Protein AF-A0A842K7M0-F1 (afdb_monomer_lite)

Secondary structure (DSSP, 8-state):
-----------------------------TTTHHHHHHHHS---S-S--SS--PPPGGGHHHHHHT--TT-HHHHHHHHHHHHHHHHHHHHHHHHHHHHH-HHHHHHHHHHHHHHHHHHHHHHHHHHHSPPP-SSGGG---TTTS--GGGHHHHHHHHHHHHHHHGGGG--

Radius of gyration: 23.71 Å; chains: 1; bounding box: 32×82×61 Å

pLDDT: mean 71.64, std 25.03, range [27.77, 97.06]

Sequence (171 aa):
MLHAGGRSGTGTVQIVRTSSLQRFPQTDGDRKSTAVTAVLVVRPVAVVGEDDPGRPNKEFPYAIRRRRADQPAAERVRLPEEMRALQAKLSYFEVWTDGESKAVGAAYADLVADLRQVAGKACNEAWNAPAVADDAGMNLSSSVIDLSPIKPFEKAYVDAVRDHFKPFYRR

Structure (mmCIF, N/CA/C/O backbone):
data_AF-A0A842K7M0-F1
#
_entry.id   AF-A0A842K7M0-F1
#
loop_
_atom_site.group_PDB
_atom_site.id
_atom_site.type_symbol
_atom_site.label_atom_id
_atom_site.label_alt_id
_atom_site.label_comp_id
_atom_site.label_asym_id
_atom_site.label_entity_id
_atom_site.label_seq_id
_atom_site.pdbx_PDB_ins_code
_atom_site.Cartn_x
_atom_site.Cartn_y
_atom_site.Cartn_z
_atom_site.occupancy
_atom_site.B_iso_or_equiv
_atom_site.auth_seq_id
_atom_site.auth_comp_id
_atom_site.auth_asym_id
_atom_site.auth_atom_id
_atom_site.pdbx_PDB_model_num
ATOM 1 N N . MET A 1 1 ? -3.569 -67.271 -28.748 1.00 37.06 1 MET A N 1
ATOM 2 C CA . MET A 1 1 ? -3.793 -66.273 -29.813 1.00 37.06 1 MET A CA 1
ATOM 3 C C . MET A 1 1 ? -3.696 -64.905 -29.159 1.00 37.06 1 MET A C 1
ATOM 5 O O . MET A 1 1 ? -4.317 -64.703 -28.124 1.00 37.06 1 MET A O 1
ATOM 9 N N . LEU A 1 2 ? -2.796 -64.068 -29.665 1.00 37.72 2 LEU A N 1
ATOM 10 C CA . LEU A 1 2 ? -2.442 -62.742 -29.154 1.00 37.72 2 LEU A CA 1
ATOM 11 C C . LEU A 1 2 ? -3.669 -61.822 -29.056 1.00 37.72 2 LEU A C 1
ATOM 13 O O . LEU A 1 2 ? -4.473 -61.819 -29.978 1.00 37.72 2 LEU A O 1
ATOM 17 N N . HIS A 1 3 ? -3.764 -61.014 -27.995 1.00 30.30 3 HIS A N 1
ATOM 18 C CA . HIS A 1 3 ? -3.818 -59.553 -28.135 1.00 30.30 3 HIS A CA 1
ATOM 19 C C . HIS A 1 3 ? -3.780 -58.843 -26.775 1.00 30.30 3 HIS A C 1
ATOM 21 O O . HIS A 1 3 ? -4.721 -58.881 -25.987 1.00 30.30 3 HIS A O 1
ATOM 27 N N . ALA A 1 4 ? -2.665 -58.149 -26.546 1.00 37.84 4 ALA A N 1
ATOM 28 C CA . ALA A 1 4 ? -2.579 -57.004 -25.658 1.00 37.84 4 ALA A CA 1
ATOM 29 C C . ALA A 1 4 ? -3.237 -55.796 -26.350 1.00 37.84 4 ALA A C 1
ATOM 31 O O . ALA A 1 4 ? -2.922 -55.501 -27.503 1.00 37.84 4 ALA A O 1
ATOM 32 N N . GLY A 1 5 ? -4.138 -55.108 -25.649 1.00 32.41 5 GLY A N 1
ATOM 33 C CA . GLY A 1 5 ? -4.748 -53.846 -26.068 1.00 32.41 5 GLY A CA 1
ATOM 34 C C . GLY A 1 5 ? -4.568 -52.814 -24.961 1.00 32.41 5 GLY A C 1
ATOM 35 O O . GLY A 1 5 ? -5.215 -52.894 -23.919 1.00 32.41 5 GLY A O 1
ATOM 36 N N . GLY A 1 6 ? -3.620 -51.899 -25.167 1.00 32.91 6 GLY A N 1
ATOM 37 C CA . GLY A 1 6 ? -3.262 -50.842 -24.230 1.00 32.91 6 GLY A CA 1
ATOM 38 C C . GLY A 1 6 ? -4.374 -49.810 -24.045 1.00 32.91 6 GLY A C 1
ATOM 39 O O . GLY A 1 6 ? -5.086 -49.449 -24.980 1.00 32.91 6 GLY A O 1
ATOM 40 N N . ARG A 1 7 ? -4.489 -49.307 -22.814 1.00 36.91 7 ARG A N 1
ATOM 41 C CA . ARG A 1 7 ? -5.265 -48.110 -22.488 1.00 36.91 7 ARG A CA 1
ATOM 42 C C . ARG A 1 7 ? -4.417 -46.891 -22.843 1.00 36.91 7 ARG A C 1
ATOM 44 O O . ARG A 1 7 ? -3.348 -46.712 -22.271 1.00 36.91 7 ARG A O 1
ATOM 51 N N . SER A 1 8 ? -4.911 -46.044 -23.737 1.00 36.19 8 SER A N 1
ATOM 52 C CA . SER A 1 8 ? -4.471 -44.653 -23.858 1.00 36.19 8 SER A CA 1
ATOM 53 C C . SER A 1 8 ? -5.721 -43.795 -24.008 1.00 36.19 8 SER A C 1
ATOM 55 O O . SER A 1 8 ? -6.308 -43.705 -25.083 1.00 36.19 8 SER A O 1
ATOM 57 N N . GLY A 1 9 ? -6.195 -43.259 -22.883 1.00 34.06 9 GLY A N 1
ATOM 58 C CA . GLY A 1 9 ? -7.258 -42.264 -22.853 1.00 34.06 9 GLY A CA 1
ATOM 59 C C . GLY A 1 9 ? -6.648 -40.894 -23.104 1.00 34.06 9 GLY A C 1
ATOM 60 O O . GLY A 1 9 ? -6.073 -40.295 -22.200 1.00 34.06 9 GLY A O 1
ATOM 61 N N . THR A 1 10 ? -6.753 -40.403 -24.332 1.00 34.22 10 THR A N 1
ATOM 62 C CA . THR A 1 10 ? -6.496 -39.005 -24.679 1.00 34.22 10 THR A CA 1
ATOM 63 C C . THR A 1 10 ? -7.682 -38.172 -24.197 1.00 34.22 10 THR A C 1
ATOM 65 O O . THR A 1 10 ? -8.740 -38.138 -24.817 1.00 34.22 10 THR A O 1
ATOM 68 N N . GLY A 1 11 ? -7.527 -37.526 -23.040 1.00 30.00 11 GLY A N 1
ATOM 69 C CA . GLY A 1 11 ? -8.487 -36.548 -22.538 1.00 30.00 11 GLY A CA 1
ATOM 70 C C . GLY A 1 11 ? -8.430 -35.274 -23.378 1.00 30.00 11 GLY A C 1
ATOM 71 O O . GLY A 1 11 ? -7.513 -34.470 -23.238 1.00 30.00 11 GLY A O 1
ATOM 72 N N . THR A 1 12 ? -9.405 -35.089 -24.263 1.00 29.41 12 THR A N 1
ATOM 73 C CA . THR A 1 12 ? -9.648 -33.823 -24.957 1.00 29.41 12 THR A CA 1
ATOM 74 C C . THR A 1 12 ? -10.189 -32.802 -23.955 1.00 29.41 12 THR A C 1
ATOM 76 O O . THR A 1 12 ? -11.314 -32.931 -23.477 1.00 29.41 12 THR A O 1
ATOM 79 N N . VAL A 1 13 ? -9.403 -31.774 -23.629 1.00 30.84 13 VAL A N 1
ATOM 80 C CA . VAL A 1 13 ? -9.881 -30.617 -22.858 1.00 30.84 13 VAL A CA 1
ATOM 81 C C . VAL A 1 13 ? -10.731 -29.752 -23.787 1.00 30.84 13 VAL A C 1
ATOM 83 O O . VAL A 1 13 ? -10.207 -29.049 -24.651 1.00 30.84 13 VAL A O 1
ATOM 86 N N . GLN A 1 14 ? -12.054 -29.814 -23.635 1.00 28.05 14 GLN A N 1
ATOM 87 C CA . GLN A 1 14 ? -12.950 -28.854 -24.270 1.00 28.05 14 GLN A CA 1
ATOM 88 C C . GLN A 1 14 ? -12.874 -27.523 -23.521 1.00 28.05 14 GLN A C 1
ATOM 90 O O . GLN A 1 14 ? -13.363 -27.388 -22.401 1.00 28.05 14 GLN A O 1
ATOM 95 N N . ILE A 1 15 ? -12.252 -26.528 -24.151 1.00 29.16 15 ILE A N 1
ATOM 96 C CA . ILE A 1 15 ? -12.305 -25.139 -23.696 1.00 29.16 15 ILE A CA 1
ATOM 97 C C . ILE A 1 15 ? -13.686 -24.595 -24.068 1.00 29.16 15 ILE A C 1
ATOM 99 O O . ILE A 1 15 ? -13.961 -24.279 -25.227 1.00 29.16 15 ILE A O 1
ATOM 103 N N . VAL A 1 16 ? -14.563 -24.502 -23.071 1.00 28.58 16 VAL A N 1
ATOM 104 C CA . VAL A 1 16 ? -15.848 -23.806 -23.170 1.00 28.58 16 VAL A CA 1
ATOM 105 C C . VAL A 1 16 ? -15.557 -22.317 -23.375 1.00 28.58 16 VAL A C 1
ATOM 107 O O . VAL A 1 16 ? -15.129 -21.621 -22.457 1.00 28.58 16 VAL A O 1
ATOM 110 N N . ARG A 1 17 ? -15.758 -21.822 -24.601 1.00 27.77 17 ARG A N 1
ATOM 111 C CA . ARG A 1 17 ? -15.746 -20.386 -24.904 1.00 27.77 17 ARG A CA 1
ATOM 112 C C . ARG A 1 17 ? -16.993 -19.748 -24.292 1.00 27.77 17 ARG A C 1
ATOM 114 O O . ARG A 1 17 ? -18.076 -19.845 -24.860 1.00 27.77 17 ARG A O 1
ATOM 121 N N . THR A 1 18 ? -16.846 -19.065 -23.163 1.00 31.00 18 THR A N 1
ATOM 122 C CA . THR A 1 18 ? -17.851 -18.114 -22.682 1.00 31.00 18 THR A CA 1
ATOM 123 C C . THR A 1 18 ? -17.757 -16.835 -23.511 1.00 31.00 18 THR A C 1
ATOM 125 O O . THR A 1 18 ? -16.873 -15.997 -23.354 1.00 31.00 18 THR A O 1
ATOM 128 N N . SER A 1 19 ? -18.664 -16.719 -24.477 1.00 32.44 19 SER A N 1
ATOM 129 C CA . SER A 1 19 ? -18.851 -15.540 -25.314 1.00 32.44 19 SER A CA 1
ATOM 130 C C . SER A 1 19 ? -19.589 -14.445 -24.545 1.00 32.44 19 SER A C 1
ATOM 132 O O . SER A 1 19 ? -20.808 -14.494 -24.436 1.00 32.44 19 SER A O 1
ATOM 134 N N . SER A 1 20 ? -18.867 -13.437 -24.053 1.00 33.03 20 SER A N 1
ATOM 135 C CA . SER A 1 20 ? -19.398 -12.071 -23.933 1.00 33.03 20 SER A CA 1
ATOM 136 C C . SER A 1 20 ? -18.251 -11.063 -23.821 1.00 33.03 20 SER A C 1
ATOM 138 O O . SER A 1 20 ? -17.982 -10.489 -22.771 1.00 33.03 20 SER A O 1
ATOM 140 N N . LEU A 1 21 ? -17.519 -10.894 -24.922 1.00 33.19 21 LEU A N 1
ATOM 141 C CA . LEU A 1 21 ? -16.646 -9.743 -25.133 1.00 33.19 21 LEU A CA 1
ATOM 142 C C . LEU A 1 21 ? -17.405 -8.772 -26.030 1.00 33.19 21 LEU A C 1
ATOM 144 O O . LEU A 1 21 ? -17.801 -9.124 -27.145 1.00 33.19 21 LEU A O 1
ATOM 148 N N . GLN A 1 22 ? -17.637 -7.565 -25.515 1.00 37.81 22 GLN A N 1
ATOM 149 C CA . GLN A 1 22 ? -18.151 -6.444 -26.288 1.00 37.81 22 GLN A CA 1
ATOM 150 C C . GLN A 1 22 ? -17.302 -6.278 -27.555 1.00 37.81 22 GLN A C 1
ATOM 152 O O . GLN A 1 22 ? -16.074 -6.212 -27.520 1.00 37.81 22 GLN A O 1
ATOM 157 N N . ARG A 1 23 ? -17.993 -6.288 -28.692 1.00 30.23 23 ARG A N 1
ATOM 158 C CA . ARG A 1 23 ? -17.428 -6.255 -30.036 1.00 30.23 23 ARG A CA 1
ATOM 159 C C . ARG A 1 23 ? -16.871 -4.849 -30.306 1.00 30.23 23 ARG A C 1
ATOM 161 O O . ARG A 1 23 ? -17.642 -3.927 -30.546 1.00 30.23 23 ARG A O 1
ATOM 168 N N . PHE A 1 24 ? -15.549 -4.689 -30.262 1.00 35.12 24 PHE A N 1
ATOM 169 C CA . PHE A 1 24 ? -14.872 -3.476 -30.737 1.00 35.12 24 PHE A CA 1
ATOM 170 C C . PHE A 1 24 ? -14.878 -3.432 -32.278 1.00 35.12 24 PHE A C 1
ATOM 172 O O . PHE A 1 24 ? -14.701 -4.478 -32.909 1.00 35.12 24 PHE A O 1
ATOM 179 N N . PRO A 1 25 ? -15.092 -2.263 -32.913 1.00 33.25 25 PRO A N 1
ATOM 180 C CA . PRO A 1 25 ? -15.041 -2.148 -34.363 1.00 33.25 25 PRO A CA 1
ATOM 181 C C . PRO A 1 25 ? -13.593 -2.271 -34.847 1.00 33.25 25 PRO A C 1
ATOM 183 O O . PRO A 1 25 ? -12.693 -1.572 -34.386 1.00 33.25 25 PRO A O 1
ATOM 186 N N . GLN A 1 26 ? -13.386 -3.177 -35.795 1.00 37.62 26 GLN A N 1
ATOM 187 C CA . GLN A 1 26 ? -12.108 -3.429 -36.443 1.00 37.62 26 GLN A CA 1
ATOM 188 C C . GLN A 1 26 ? -11.829 -2.295 -37.437 1.00 37.62 26 GLN A C 1
ATOM 190 O O . GLN A 1 26 ? -12.389 -2.277 -38.531 1.00 37.62 26 GLN A O 1
ATOM 195 N N . THR A 1 27 ? -11.009 -1.318 -37.046 1.00 36.03 27 THR A N 1
ATOM 196 C CA . THR A 1 27 ? -10.517 -0.290 -37.971 1.00 36.03 27 THR A CA 1
ATOM 197 C C . THR A 1 27 ? -9.143 -0.669 -38.491 1.00 36.03 27 THR A C 1
ATOM 199 O O . THR A 1 27 ? -8.182 -0.788 -37.733 1.00 36.03 27 THR A O 1
ATOM 202 N N . ASP A 1 28 ? -9.110 -0.831 -39.805 1.00 36.59 28 ASP A N 1
ATOM 203 C CA . ASP A 1 28 ? -7.954 -0.952 -40.677 1.00 36.59 28 ASP A CA 1
ATOM 204 C C . ASP A 1 28 ? -6.889 0.130 -40.391 1.00 36.59 28 ASP A C 1
ATOM 206 O O . ASP A 1 28 ? -7.216 1.295 -40.137 1.00 36.59 28 ASP A O 1
ATOM 210 N N . GLY A 1 29 ? -5.610 -0.251 -40.427 1.00 34.03 29 GLY A N 1
ATOM 211 C CA . GLY A 1 29 ? -4.478 0.668 -40.265 1.00 34.03 29 GLY A CA 1
ATOM 212 C C . GLY A 1 29 ? -3.636 0.438 -39.007 1.00 34.03 29 GLY A C 1
ATOM 213 O O . GLY A 1 29 ? -3.777 1.122 -37.990 1.00 34.03 29 GLY A O 1
ATOM 214 N N . ASP A 1 30 ? -2.671 -0.462 -39.168 1.00 45.69 30 ASP A N 1
ATOM 215 C CA . ASP A 1 30 ? -1.640 -1.030 -38.278 1.00 45.69 30 ASP A CA 1
ATOM 216 C C . ASP A 1 30 ? -0.750 -0.049 -37.461 1.00 45.69 30 ASP A C 1
ATOM 218 O O . ASP A 1 30 ? 0.326 -0.390 -36.983 1.00 45.69 30 ASP A O 1
ATOM 222 N N . ARG A 1 31 ? -1.145 1.221 -37.302 1.00 42.84 31 ARG A N 1
ATOM 223 C CA . ARG A 1 31 ? -0.408 2.233 -36.513 1.00 42.84 31 ARG A CA 1
ATOM 224 C C . ARG A 1 31 ? -1.274 3.070 -35.578 1.00 42.84 31 ARG A C 1
ATOM 226 O O . ARG A 1 31 ? -0.728 3.739 -34.704 1.00 42.84 31 ARG A O 1
ATOM 233 N N . LYS A 1 32 ? -2.604 3.056 -35.736 1.00 32.31 32 LYS A N 1
ATOM 234 C CA . LYS A 1 32 ? -3.514 3.740 -34.797 1.00 32.31 32 LYS A CA 1
ATOM 235 C C . LYS A 1 32 ? -3.862 2.865 -33.589 1.00 32.31 32 LYS A C 1
ATOM 237 O O . LYS A 1 32 ? -4.093 3.404 -32.511 1.00 32.31 32 LYS A O 1
ATOM 242 N N . SER A 1 33 ? -3.796 1.538 -33.738 1.00 37.81 33 SER A N 1
ATOM 243 C CA . SER A 1 33 ? -4.064 0.584 -32.652 1.00 37.81 33 SER A CA 1
ATOM 244 C C . SER A 1 33 ? -3.076 0.723 -31.487 1.00 37.81 33 SER A C 1
ATOM 246 O O . SER A 1 33 ? -3.484 0.692 -30.334 1.00 37.81 33 SER A O 1
ATOM 248 N N . THR A 1 34 ? -1.794 0.980 -31.762 1.00 39.56 34 THR A N 1
ATOM 249 C CA . THR A 1 34 ? -0.762 1.116 -30.719 1.00 39.56 34 THR A CA 1
ATOM 250 C C . THR A 1 34 ? -0.965 2.356 -29.844 1.00 39.56 34 THR A C 1
ATOM 252 O O . THR A 1 34 ? -0.685 2.319 -28.652 1.00 39.56 34 THR A O 1
ATOM 255 N N . ALA A 1 35 ? -1.490 3.450 -30.407 1.00 37.59 35 ALA A N 1
ATOM 256 C CA . ALA A 1 35 ? -1.736 4.685 -29.662 1.00 37.59 35 ALA A CA 1
ATOM 257 C C . ALA A 1 35 ? -2.977 4.588 -28.756 1.00 37.59 35 ALA A C 1
ATOM 259 O O . ALA A 1 35 ? -2.972 5.136 -27.658 1.00 37.59 35 ALA A O 1
ATOM 260 N N . VAL A 1 36 ? -4.019 3.858 -29.175 1.00 35.78 36 VAL A N 1
ATOM 261 C CA . VAL A 1 36 ? -5.212 3.612 -28.341 1.00 35.78 36 VAL A CA 1
ATOM 262 C C . VAL A 1 36 ? -4.893 2.631 -27.207 1.00 35.78 36 VAL A C 1
ATOM 264 O O . VAL A 1 36 ? -5.326 2.854 -26.079 1.00 35.78 36 VAL A O 1
ATOM 267 N N . THR A 1 37 ? -4.048 1.622 -27.456 1.00 39.88 37 THR A N 1
ATOM 268 C CA . THR A 1 37 ? -3.474 0.784 -26.390 1.00 39.88 37 THR A CA 1
ATOM 269 C C . THR A 1 37 ? -2.617 1.622 -25.436 1.00 39.88 37 THR A C 1
ATOM 271 O O . THR A 1 37 ? -2.819 1.548 -24.231 1.00 39.88 37 THR A O 1
ATOM 274 N N . ALA A 1 38 ? -1.753 2.511 -25.940 1.00 34.97 38 ALA A N 1
ATOM 275 C CA . ALA A 1 38 ? -0.918 3.383 -25.106 1.00 34.97 38 ALA A CA 1
ATOM 276 C C . ALA A 1 38 ? -1.723 4.324 -24.184 1.00 34.97 38 ALA A C 1
ATOM 278 O O . ALA A 1 38 ? -1.293 4.589 -23.066 1.00 34.97 38 ALA A O 1
ATOM 279 N N . VAL A 1 39 ? -2.907 4.793 -24.603 1.00 35.28 39 VAL A N 1
ATOM 280 C CA . VAL A 1 39 ? -3.797 5.621 -23.761 1.00 35.28 39 VAL A CA 1
ATOM 281 C C . VAL A 1 39 ? -4.502 4.793 -22.676 1.00 35.28 39 VAL A C 1
ATOM 283 O O . VAL A 1 39 ? -4.751 5.308 -21.587 1.00 35.28 39 VAL A O 1
ATOM 286 N N . LEU A 1 40 ? -4.766 3.502 -22.914 1.00 38.19 40 LEU A N 1
ATOM 287 C CA . LEU A 1 40 ? -5.330 2.600 -21.901 1.00 38.19 40 LEU A CA 1
ATOM 288 C C . LEU A 1 40 ? -4.295 2.140 -20.856 1.00 38.19 40 LEU A C 1
ATOM 290 O O . LEU A 1 40 ? -4.665 1.790 -19.737 1.00 38.19 40 LEU A O 1
ATOM 294 N N . VAL A 1 41 ? -3.003 2.164 -21.203 1.00 42.16 41 VAL A N 1
ATOM 295 C CA . VAL A 1 41 ? -1.892 1.707 -20.345 1.00 42.16 41 VAL A CA 1
ATOM 296 C C . VAL A 1 41 ? -1.548 2.721 -19.234 1.00 42.16 41 VAL A C 1
ATOM 298 O O . VAL A 1 41 ? -0.886 2.372 -18.259 1.00 42.16 41 VAL A O 1
ATOM 301 N N . VAL A 1 42 ? -2.073 3.953 -19.282 1.00 40.56 42 VAL A N 1
ATOM 302 C CA . VAL A 1 42 ? -1.877 4.988 -18.238 1.00 40.56 42 VAL A CA 1
ATOM 303 C C . VAL A 1 42 ? -3.008 4.996 -17.194 1.00 40.56 42 VAL A C 1
ATOM 305 O O . VAL A 1 42 ? -3.447 6.044 -16.721 1.00 40.56 42 VAL A O 1
ATOM 308 N N . ARG A 1 43 ? -3.511 3.826 -16.798 1.00 47.69 43 ARG A N 1
ATOM 309 C CA . ARG A 1 43 ? -4.288 3.688 -15.554 1.00 47.69 43 ARG A CA 1
ATOM 310 C C . ARG A 1 43 ? -3.707 2.574 -14.690 1.00 47.69 43 ARG A C 1
ATOM 312 O O . ARG A 1 43 ? -4.307 1.509 -14.589 1.00 47.69 43 ARG A O 1
ATOM 319 N N . PRO A 1 44 ? -2.547 2.815 -14.051 1.00 46.19 44 PRO A N 1
ATOM 320 C CA . PRO A 1 44 ? -2.477 2.418 -12.645 1.00 46.19 44 PRO A CA 1
ATOM 321 C C . PRO A 1 44 ? -1.649 3.394 -11.784 1.00 46.19 44 PRO A C 1
ATOM 323 O O . PRO A 1 44 ? -0.820 2.978 -10.990 1.00 46.19 44 PRO A O 1
ATOM 326 N N . VAL A 1 45 ? -1.877 4.711 -11.892 1.00 39.81 45 VAL A N 1
ATOM 327 C CA . VAL A 1 45 ? -1.415 5.699 -10.874 1.00 39.81 45 VAL A CA 1
ATOM 328 C C . VAL A 1 45 ? -2.588 6.475 -10.267 1.00 39.81 45 VAL A C 1
ATOM 330 O O . VAL A 1 45 ? -2.504 7.622 -9.857 1.00 39.81 45 VAL A O 1
ATOM 333 N N . ALA A 1 46 ? -3.734 5.825 -10.189 1.00 38.31 46 ALA A N 1
ATOM 334 C CA . ALA A 1 46 ? -4.655 6.022 -9.085 1.00 38.31 46 ALA A CA 1
ATOM 335 C C . ALA A 1 46 ? -4.885 4.582 -8.603 1.00 38.31 46 ALA A C 1
ATOM 337 O O . ALA A 1 46 ? -5.323 3.743 -9.375 1.00 38.31 46 ALA A O 1
ATOM 338 N N . VAL A 1 47 ? -4.549 4.147 -7.392 1.00 44.25 47 VAL A N 1
ATOM 339 C CA . VAL A 1 47 ? -5.010 4.757 -6.142 1.00 44.25 47 VAL A CA 1
ATOM 340 C C . VAL A 1 47 ? -6.402 5.380 -6.368 1.00 44.25 47 VAL A C 1
ATOM 342 O O . VAL A 1 47 ? -6.620 6.539 -6.075 1.00 44.25 47 VAL A O 1
ATOM 345 N N . VAL A 1 48 ? -7.303 4.574 -6.955 1.00 43.91 48 VAL A N 1
ATOM 346 C CA . VAL A 1 48 ? -8.770 4.723 -7.029 1.00 43.91 48 VAL A CA 1
ATOM 347 C C . VAL A 1 48 ? -9.292 5.931 -7.813 1.00 43.91 48 VAL A C 1
ATOM 349 O O . VAL A 1 48 ? -9.220 7.069 -7.368 1.00 43.91 48 VAL A O 1
ATOM 352 N N . GLY A 1 49 ? -9.884 5.660 -8.979 1.00 31.48 49 GLY A N 1
ATOM 353 C CA . GLY A 1 49 ? -10.651 6.628 -9.762 1.00 31.48 49 GLY A CA 1
ATOM 354 C C . GLY A 1 49 ? -12.100 6.172 -9.952 1.00 31.48 49 GLY A C 1
ATOM 355 O O . GLY A 1 49 ? -12.334 5.165 -10.613 1.00 31.48 49 GLY A O 1
ATOM 356 N N . GLU A 1 50 ? -13.011 6.949 -9.362 1.00 36.56 50 GLU A N 1
ATOM 357 C CA . GLU A 1 50 ? -14.461 7.146 -9.584 1.00 36.56 50 GLU A CA 1
ATOM 358 C C . GLU A 1 50 ? -15.461 5.973 -9.666 1.00 36.56 50 GLU A C 1
ATOM 360 O O . GLU A 1 50 ? -16.559 6.153 -9.152 1.00 36.56 50 GLU A O 1
ATOM 365 N N . ASP A 1 51 ? -15.130 4.784 -10.180 1.00 36.09 51 ASP A N 1
ATOM 366 C CA . ASP A 1 51 ? -16.148 3.739 -10.461 1.00 36.09 51 ASP A CA 1
ATOM 367 C C . ASP A 1 51 ? -15.883 2.362 -9.813 1.00 36.09 51 ASP A C 1
ATOM 369 O O . ASP A 1 51 ? -16.561 1.379 -10.114 1.00 36.09 51 ASP A O 1
ATOM 373 N N . ASP A 1 52 ? -14.906 2.252 -8.907 1.00 42.81 52 ASP A N 1
ATOM 374 C CA . ASP A 1 52 ? -14.511 0.982 -8.279 1.00 42.81 52 ASP A CA 1
ATOM 375 C C . ASP A 1 52 ? -14.617 1.065 -6.741 1.00 42.81 52 ASP A C 1
ATOM 377 O O . ASP A 1 52 ? -13.929 1.890 -6.134 1.00 42.81 52 ASP A O 1
ATOM 381 N N . PRO A 1 53 ? -15.431 0.224 -6.066 1.00 41.16 53 PRO A N 1
ATOM 382 C CA . PRO A 1 53 ? -15.653 0.303 -4.615 1.00 41.16 53 PRO A CA 1
ATOM 383 C C . PRO A 1 53 ? -14.432 -0.080 -3.755 1.00 41.16 53 PRO A C 1
ATOM 385 O O . PRO A 1 53 ? -14.521 -0.095 -2.525 1.00 41.16 53 PRO A O 1
ATOM 388 N N . GLY A 1 54 ? -13.287 -0.415 -4.360 1.00 46.81 54 GLY A N 1
ATOM 389 C CA . GLY A 1 54 ? -12.057 -0.726 -3.636 1.00 46.81 54 GLY A CA 1
ATOM 390 C C . GLY A 1 54 ? -11.393 0.526 -3.068 1.00 46.81 54 GLY A C 1
ATOM 391 O O . GLY A 1 54 ? -11.014 1.417 -3.819 1.00 46.81 54 GLY A O 1
ATOM 392 N N . ARG A 1 55 ? -11.197 0.583 -1.745 1.00 54.66 55 ARG A N 1
ATOM 393 C CA . ARG A 1 55 ? -10.435 1.660 -1.094 1.00 54.66 55 ARG A CA 1
ATOM 394 C C . ARG A 1 55 ? -8.977 1.668 -1.575 1.00 54.66 55 ARG A C 1
ATOM 396 O O . ARG A 1 55 ? -8.396 0.594 -1.757 1.00 54.66 55 ARG A O 1
ATOM 403 N N . PRO A 1 56 ? -8.348 2.847 -1.722 1.00 60.31 56 PRO A N 1
ATOM 404 C CA . PRO A 1 56 ? -6.928 2.912 -2.023 1.00 60.31 56 PRO A CA 1
ATOM 405 C C . PRO A 1 56 ? -6.114 2.265 -0.903 1.00 60.31 56 PRO A C 1
ATOM 407 O O . PRO A 1 56 ? -6.485 2.353 0.262 1.00 60.31 56 PRO A O 1
ATOM 410 N N . ASN A 1 57 ? -4.981 1.635 -1.225 1.00 61.81 57 ASN A N 1
ATOM 411 C CA . ASN A 1 57 ? -4.164 0.934 -0.221 1.00 61.81 57 ASN A CA 1
ATOM 412 C C . ASN A 1 57 ? -3.765 1.848 0.954 1.00 61.81 57 ASN A C 1
ATOM 414 O O . ASN A 1 57 ? -3.866 1.481 2.122 1.00 61.81 57 ASN A O 1
ATOM 418 N N . LYS A 1 58 ? -3.434 3.101 0.633 1.00 77.38 58 LYS A N 1
ATOM 419 C CA . LYS A 1 58 ? -3.116 4.153 1.601 1.00 77.38 58 LYS A CA 1
ATOM 420 C C . LYS A 1 58 ? -4.276 4.504 2.547 1.00 77.38 58 LYS A C 1
ATOM 422 O O . LYS A 1 58 ? -4.027 5.056 3.608 1.00 77.38 58 LYS A O 1
ATOM 427 N N . GLU A 1 59 ? -5.516 4.141 2.221 1.00 81.25 59 GLU A N 1
ATOM 428 C CA . GLU A 1 59 ? -6.702 4.416 3.045 1.00 81.25 59 GLU A CA 1
ATOM 429 C C . GLU A 1 59 ? -6.983 3.344 4.104 1.00 81.25 59 GLU A C 1
ATOM 431 O O . GLU A 1 59 ? -7.729 3.601 5.050 1.00 81.25 59 GLU A O 1
ATOM 436 N N . PHE A 1 60 ? -6.409 2.141 3.997 1.00 88.56 60 PHE A N 1
ATOM 437 C CA . PHE A 1 60 ? -6.718 1.055 4.934 1.00 88.56 60 PHE A CA 1
ATOM 438 C C . PHE A 1 60 ? -6.327 1.333 6.388 1.00 88.56 60 PHE A C 1
ATOM 440 O O . PHE A 1 60 ? -7.165 1.080 7.258 1.00 88.56 60 PHE A O 1
ATOM 447 N N . PRO A 1 61 ? -5.139 1.892 6.698 1.00 90.62 61 PRO A N 1
ATOM 448 C CA . PRO A 1 61 ? -4.815 2.271 8.071 1.00 90.62 61 PRO A CA 1
ATOM 449 C C . PRO A 1 61 ? -5.866 3.225 8.657 1.00 90.62 61 PRO A C 1
ATOM 451 O O . PRO A 1 61 ? -6.329 3.032 9.781 1.00 90.62 61 PRO A O 1
ATOM 454 N N . TYR A 1 62 ? -6.339 4.194 7.869 1.00 90.12 62 TYR A N 1
ATOM 455 C CA . TYR A 1 62 ? -7.389 5.123 8.285 1.00 90.12 62 TYR A CA 1
ATOM 456 C C . TYR A 1 62 ? -8.748 4.436 8.451 1.00 90.12 62 TYR A C 1
ATOM 458 O O . TYR A 1 62 ? -9.453 4.698 9.424 1.00 90.12 62 TYR A O 1
ATOM 466 N N . ALA A 1 63 ? -9.120 3.533 7.542 1.00 90.94 63 ALA A N 1
ATOM 467 C CA . ALA A 1 63 ? -10.356 2.762 7.643 1.00 90.94 63 ALA A CA 1
ATOM 468 C C . ALA A 1 63 ? -10.374 1.868 8.895 1.00 90.94 63 ALA A C 1
ATOM 470 O O . ALA A 1 63 ? -11.403 1.772 9.558 1.00 90.94 63 ALA A O 1
ATOM 471 N N . ILE A 1 64 ? -9.232 1.278 9.264 1.00 93.12 64 ILE A N 1
ATOM 472 C CA . ILE A 1 64 ? -9.080 0.495 10.497 1.00 93.12 64 ILE A CA 1
ATOM 473 C C . ILE A 1 64 ? -9.218 1.394 11.729 1.00 93.12 64 ILE A C 1
ATOM 475 O O . ILE A 1 64 ? -9.880 1.010 12.693 1.00 93.12 64 ILE A O 1
ATOM 479 N N . ARG A 1 65 ? -8.635 2.600 11.724 1.00 93.50 65 ARG A N 1
ATOM 480 C CA . ARG A 1 65 ? -8.810 3.576 12.817 1.00 93.50 65 ARG A CA 1
ATOM 481 C C . ARG A 1 65 ? -10.276 3.997 12.978 1.00 93.50 65 ARG A C 1
ATOM 483 O O . ARG A 1 65 ? -10.749 4.094 14.106 1.00 93.50 65 ARG A O 1
ATOM 490 N N . ARG A 1 66 ? -10.988 4.194 11.864 1.00 92.19 66 ARG A N 1
ATOM 491 C CA . ARG A 1 66 ? -12.404 4.609 11.792 1.00 92.19 66 ARG A CA 1
ATOM 492 C C . ARG A 1 66 ? -13.398 3.437 11.825 1.00 92.19 66 ARG A C 1
ATOM 494 O O . ARG A 1 66 ? -14.566 3.611 11.482 1.00 92.19 66 ARG A O 1
ATOM 501 N N . ARG A 1 67 ? -12.944 2.230 12.176 1.00 94.00 67 ARG A N 1
ATOM 502 C CA . ARG A 1 67 ? -13.799 1.037 12.248 1.00 94.00 67 ARG A CA 1
ATOM 503 C C . ARG A 1 67 ? -14.934 1.232 13.254 1.00 94.00 67 ARG A C 1
ATOM 505 O O . ARG A 1 67 ? -14.761 1.882 14.283 1.00 94.00 67 ARG A O 1
ATOM 512 N N . ARG A 1 68 ? -16.069 0.589 12.989 1.00 91.88 68 ARG A N 1
ATOM 513 C CA . ARG A 1 68 ? -17.247 0.601 13.867 1.00 91.88 68 ARG A CA 1
ATOM 514 C C . ARG A 1 68 ? -16.942 -0.085 15.199 1.00 91.88 68 ARG A C 1
ATOM 516 O O . ARG A 1 68 ? -16.734 -1.300 15.242 1.00 91.88 68 ARG A O 1
ATOM 523 N N . ALA A 1 69 ? -16.899 0.689 16.281 1.00 90.12 69 ALA A N 1
ATOM 524 C CA . ALA A 1 69 ? -16.595 0.177 17.618 1.00 90.12 69 ALA A CA 1
ATOM 525 C C . ALA A 1 69 ? -17.731 -0.686 18.199 1.00 90.12 69 ALA A C 1
ATOM 527 O O . ALA A 1 69 ? -17.466 -1.599 18.978 1.00 90.12 69 ALA A O 1
ATOM 528 N N . ASP A 1 70 ? -18.973 -0.434 17.782 1.00 92.75 70 ASP A N 1
ATOM 529 C CA . ASP A 1 70 ? -20.182 -1.180 18.147 1.00 92.75 70 ASP A CA 1
ATOM 530 C C . ASP A 1 70 ? -20.296 -2.536 17.426 1.00 92.75 70 ASP A C 1
ATOM 532 O O . ASP A 1 70 ? -21.005 -3.428 17.888 1.00 92.75 70 ASP A O 1
ATOM 536 N N . GLN A 1 71 ? -19.571 -2.728 16.315 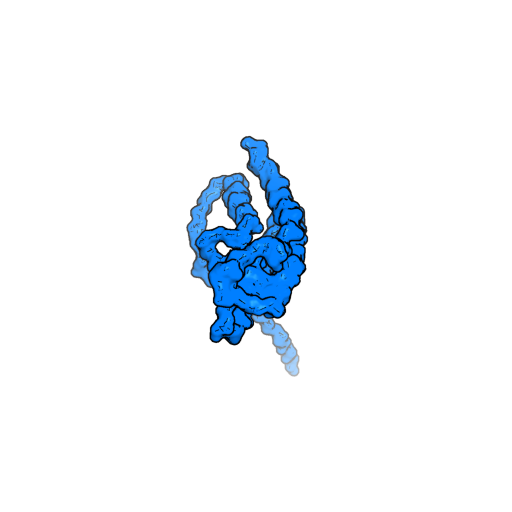1.00 93.81 71 GLN A N 1
ATOM 537 C CA . GLN A 1 71 ? -19.633 -3.938 15.481 1.00 93.81 71 GLN A CA 1
ATOM 538 C C . GLN A 1 71 ? -18.248 -4.560 15.210 1.00 93.81 71 GLN A C 1
ATOM 540 O O . GLN A 1 71 ? -17.882 -4.826 14.059 1.00 93.81 71 GLN A O 1
ATOM 545 N N . PRO A 1 72 ? -17.455 -4.877 16.250 1.00 92.50 72 PRO A N 1
ATOM 546 C CA . PRO A 1 72 ? -16.061 -5.280 16.077 1.00 92.50 72 PRO A CA 1
ATOM 547 C C . PRO A 1 72 ? -15.901 -6.621 15.345 1.00 92.50 72 PRO A C 1
ATOM 549 O O . PRO A 1 72 ? -14.906 -6.828 14.656 1.00 92.50 72 PRO A O 1
ATOM 552 N N . ALA A 1 73 ? -16.854 -7.550 15.473 1.00 94.25 73 ALA A N 1
ATOM 553 C CA . ALA A 1 73 ? -16.809 -8.827 14.756 1.00 94.25 73 ALA A CA 1
ATOM 554 C C . ALA A 1 73 ? -17.039 -8.650 13.245 1.00 94.25 73 ALA A C 1
ATOM 556 O O . ALA A 1 73 ? -16.294 -9.216 12.449 1.00 94.25 73 ALA A O 1
ATOM 557 N N . ALA A 1 74 ? -18.011 -7.819 12.856 1.00 94.19 74 ALA A N 1
ATOM 558 C CA . ALA A 1 74 ? -18.295 -7.538 11.451 1.00 94.19 74 ALA A CA 1
ATOM 559 C C . ALA A 1 74 ? -17.122 -6.809 10.776 1.00 94.19 74 ALA A C 1
ATOM 561 O O . ALA A 1 74 ? -16.726 -7.162 9.667 1.00 94.19 74 ALA A O 1
ATOM 562 N N . GLU A 1 75 ? -16.497 -5.851 11.466 1.00 93.88 75 GLU A N 1
ATOM 563 C CA . GLU A 1 75 ? -15.344 -5.107 10.942 1.00 93.88 75 GLU A CA 1
ATOM 564 C C . GLU A 1 75 ? -14.100 -5.988 10.747 1.00 93.88 75 GLU A C 1
ATOM 566 O O . GLU A 1 75 ? -13.358 -5.795 9.783 1.00 93.88 75 GLU A O 1
ATOM 571 N N . ARG A 1 76 ? -13.898 -7.004 11.602 1.00 94.00 76 ARG A N 1
ATOM 572 C CA . ARG A 1 76 ? -12.826 -8.007 11.439 1.00 94.00 76 ARG A CA 1
ATOM 573 C C . ARG A 1 76 ? -13.024 -8.933 10.239 1.00 94.00 76 ARG A C 1
ATOM 575 O O . ARG A 1 76 ? -12.072 -9.598 9.852 1.00 94.00 76 ARG A O 1
ATOM 582 N N . VAL A 1 77 ? -14.218 -8.981 9.654 1.00 94.94 77 VAL A N 1
ATOM 583 C CA . VAL A 1 77 ? -14.469 -9.692 8.393 1.00 94.94 77 VAL A CA 1
ATOM 584 C C . VAL A 1 77 ? -14.386 -8.714 7.224 1.00 94.94 77 VAL A C 1
ATOM 586 O O . VAL A 1 77 ? -13.617 -8.931 6.293 1.00 94.94 77 VAL A O 1
ATOM 589 N N . ARG A 1 78 ? -15.115 -7.594 7.302 1.00 93.69 78 ARG A N 1
ATOM 590 C CA . ARG A 1 78 ? -15.222 -6.606 6.220 1.00 93.69 78 ARG A CA 1
ATOM 591 C C . ARG A 1 78 ? -13.864 -6.055 5.780 1.00 93.69 78 ARG A 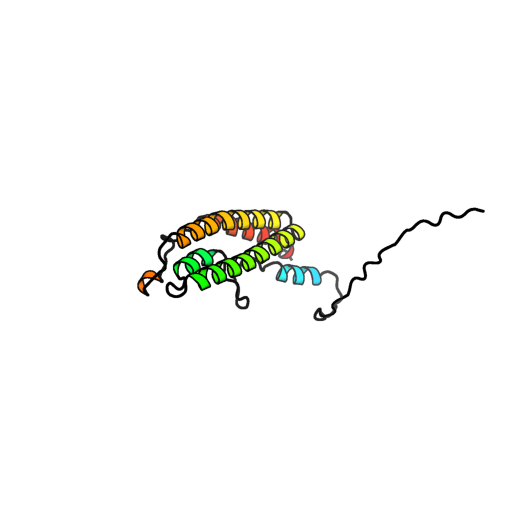C 1
ATOM 593 O O . ARG A 1 78 ? -13.553 -6.079 4.593 1.00 93.69 78 ARG A O 1
ATOM 600 N N . LEU A 1 79 ? -13.054 -5.562 6.721 1.00 92.31 79 LEU A N 1
ATOM 601 C CA . LEU A 1 79 ? -11.790 -4.891 6.394 1.00 92.31 79 LEU A CA 1
ATOM 602 C C . LEU A 1 79 ? -10.751 -5.860 5.792 1.00 92.31 79 LEU A C 1
ATOM 604 O O . LEU A 1 79 ? -10.143 -5.504 4.782 1.00 92.31 79 LEU A O 1
ATOM 608 N N . PRO A 1 80 ? -10.550 -7.084 6.323 1.00 90.62 80 PRO A N 1
ATOM 609 C CA . PRO A 1 80 ? -9.684 -8.061 5.665 1.00 90.62 80 PRO A CA 1
ATOM 610 C C . PRO A 1 80 ? -10.170 -8.522 4.288 1.00 90.62 80 PRO A C 1
ATOM 612 O O . PRO A 1 80 ? -9.333 -8.713 3.411 1.00 90.62 80 PRO A O 1
ATOM 615 N N . GLU A 1 81 ? -11.477 -8.679 4.063 1.00 92.69 81 GLU A N 1
ATOM 616 C CA . GLU A 1 81 ? -12.007 -9.031 2.734 1.00 92.69 81 GLU A CA 1
ATOM 617 C C . GLU A 1 81 ? -11.762 -7.920 1.704 1.00 92.69 81 GLU A C 1
ATOM 619 O O . GLU A 1 81 ? -11.250 -8.185 0.614 1.00 92.69 81 GLU A O 1
ATOM 624 N N . GLU A 1 82 ? -12.023 -6.658 2.064 1.00 90.06 82 GLU A N 1
ATOM 625 C CA . GLU A 1 82 ? -11.690 -5.508 1.209 1.00 90.06 82 GLU A CA 1
ATOM 626 C C . GLU A 1 82 ? -10.179 -5.473 0.898 1.00 90.06 82 GLU A C 1
ATOM 628 O O . GLU A 1 82 ? -9.778 -5.233 -0.244 1.00 90.06 82 GLU A O 1
ATOM 633 N N . MET A 1 83 ? -9.330 -5.764 1.892 1.00 86.94 83 MET A N 1
ATOM 634 C CA . MET A 1 83 ? -7.876 -5.819 1.711 1.00 86.94 83 MET A CA 1
ATOM 635 C C . MET A 1 83 ? -7.462 -6.956 0.769 1.00 86.94 83 MET A C 1
ATOM 637 O O . MET A 1 83 ? -6.602 -6.759 -0.086 1.00 86.94 83 MET A O 1
ATOM 641 N N . ARG A 1 84 ? -8.072 -8.142 0.884 1.00 87.12 84 ARG A N 1
ATOM 642 C CA . ARG A 1 84 ? -7.812 -9.282 -0.014 1.00 87.12 84 ARG A CA 1
ATOM 643 C C . ARG A 1 84 ? -8.146 -8.936 -1.461 1.00 87.12 84 ARG A C 1
ATOM 645 O O . ARG A 1 84 ? -7.335 -9.204 -2.347 1.00 87.12 84 ARG A O 1
ATOM 652 N N . ALA A 1 85 ? -9.289 -8.293 -1.694 1.00 87.62 85 ALA A N 1
ATOM 653 C CA . ALA A 1 85 ? -9.682 -7.839 -3.025 1.00 87.62 85 ALA A CA 1
ATOM 654 C C . ALA A 1 85 ? -8.669 -6.840 -3.610 1.00 87.62 85 ALA A C 1
ATOM 656 O O . ALA A 1 85 ? -8.304 -6.934 -4.782 1.00 87.62 85 ALA A O 1
ATOM 657 N N . LEU A 1 86 ? -8.162 -5.917 -2.789 1.00 85.31 86 LEU A N 1
ATOM 658 C CA . LEU A 1 86 ? -7.109 -4.995 -3.202 1.00 85.31 86 LEU A CA 1
ATOM 659 C C . LEU A 1 86 ? -5.787 -5.718 -3.512 1.00 85.31 86 LEU A C 1
ATOM 661 O O . LEU A 1 86 ? -5.174 -5.429 -4.537 1.00 85.31 86 LEU A O 1
ATOM 665 N N . GLN A 1 87 ? -5.349 -6.663 -2.675 1.00 87.06 87 GLN A N 1
ATOM 666 C CA . GLN A 1 87 ? -4.118 -7.426 -2.928 1.00 87.06 87 GLN A CA 1
ATOM 667 C C . GLN A 1 87 ? -4.196 -8.204 -4.245 1.00 87.06 87 GLN A C 1
ATOM 669 O O . GLN A 1 87 ? -3.235 -8.191 -5.010 1.00 87.06 87 GLN A O 1
ATOM 674 N N . ALA A 1 88 ? -5.351 -8.799 -4.556 1.00 88.19 88 ALA A N 1
ATOM 675 C CA . ALA A 1 88 ? -5.571 -9.474 -5.832 1.00 88.19 88 ALA A CA 1
ATOM 676 C C . ALA A 1 88 ? -5.426 -8.517 -7.029 1.00 88.19 88 ALA A C 1
ATOM 678 O O . ALA A 1 88 ? -4.796 -8.868 -8.026 1.00 88.19 88 ALA A O 1
ATOM 679 N N . LYS A 1 89 ? -5.951 -7.288 -6.919 1.00 86.81 89 LYS A N 1
ATOM 680 C CA . LYS A 1 89 ? -5.792 -6.253 -7.954 1.00 86.81 89 LYS A CA 1
ATOM 681 C C . LYS A 1 89 ? -4.333 -5.840 -8.133 1.00 86.81 89 LYS A C 1
ATOM 683 O O . LYS A 1 89 ? -3.872 -5.748 -9.265 1.00 86.81 89 LYS A O 1
ATOM 688 N N . LEU A 1 90 ? -3.599 -5.625 -7.040 1.00 88.50 90 LEU A N 1
ATOM 689 C CA . LEU A 1 90 ? -2.171 -5.293 -7.107 1.00 88.50 90 LEU A CA 1
ATOM 690 C C . LEU A 1 90 ? -1.384 -6.403 -7.813 1.00 88.50 90 LEU A C 1
ATOM 692 O O . LEU A 1 90 ? -0.639 -6.113 -8.741 1.00 88.50 90 LEU A O 1
ATOM 696 N N . SER A 1 91 ? -1.627 -7.668 -7.460 1.00 88.19 91 SER A N 1
ATOM 697 C CA . SER A 1 91 ? -0.978 -8.810 -8.116 1.00 88.19 91 SER A CA 1
ATOM 698 C C . SER A 1 91 ? -1.339 -8.952 -9.593 1.00 88.19 91 SER A C 1
ATOM 700 O O . SER A 1 91 ? -0.480 -9.301 -10.399 1.00 88.19 91 SER A O 1
ATOM 702 N N . TYR A 1 92 ? -2.580 -8.643 -9.976 1.00 89.69 92 TYR A N 1
ATOM 703 C CA . TYR A 1 92 ? -2.960 -8.582 -11.387 1.00 89.69 92 TYR A CA 1
ATOM 704 C C . TYR A 1 92 ? -2.120 -7.542 -12.151 1.00 89.69 92 TYR A C 1
ATOM 706 O O . TYR A 1 92 ? -1.560 -7.850 -13.204 1.00 89.69 92 TYR A O 1
ATOM 714 N N . PHE A 1 93 ? -1.987 -6.329 -11.606 1.00 87.06 93 PHE A N 1
ATOM 715 C CA . PHE A 1 93 ? -1.214 -5.262 -12.243 1.00 87.06 93 PHE A CA 1
ATOM 716 C C . PHE A 1 93 ? 0.301 -5.501 -12.209 1.00 87.06 93 PHE A C 1
ATOM 718 O O . PHE A 1 93 ? 0.976 -5.086 -13.147 1.00 87.06 93 PHE A O 1
ATOM 725 N N . GLU A 1 94 ? 0.838 -6.205 -11.206 1.00 88.25 94 GLU A N 1
ATOM 726 C CA . GLU A 1 94 ? 2.242 -6.654 -11.187 1.00 88.25 94 GLU A CA 1
ATOM 727 C C . GLU A 1 94 ? 2.547 -7.511 -12.428 1.00 88.25 94 GLU A C 1
ATOM 729 O O . GLU A 1 94 ? 3.495 -7.229 -13.157 1.00 88.25 94 GLU A O 1
ATOM 734 N N . VAL A 1 95 ? 1.696 -8.499 -12.733 1.00 91.31 95 VAL A N 1
ATOM 735 C CA . VAL A 1 95 ? 1.871 -9.362 -13.917 1.00 91.31 95 VAL A CA 1
ATOM 736 C C . VAL A 1 95 ? 1.655 -8.587 -15.217 1.00 91.31 95 VAL A C 1
ATOM 738 O O . VAL A 1 95 ? 2.426 -8.738 -16.164 1.00 91.31 95 VAL A O 1
ATOM 741 N N . TRP A 1 96 ? 0.614 -7.752 -15.276 1.00 89.88 96 TRP A N 1
ATOM 742 C CA . TRP A 1 96 ? 0.297 -6.978 -16.477 1.00 89.88 96 TRP A CA 1
ATOM 743 C C . TRP A 1 96 ? 1.429 -6.015 -16.852 1.00 89.88 96 TRP A C 1
ATOM 745 O O . TRP A 1 96 ? 1.891 -6.000 -17.990 1.00 89.88 96 TRP A O 1
ATOM 755 N N . THR A 1 97 ? 1.905 -5.220 -15.891 1.00 87.62 97 THR A N 1
ATOM 756 C CA . THR A 1 97 ? 2.941 -4.206 -16.140 1.00 87.62 97 THR A CA 1
ATOM 757 C C . THR A 1 97 ? 4.288 -4.827 -16.505 1.00 87.62 97 THR A C 1
ATOM 759 O O . THR A 1 97 ? 4.981 -4.283 -17.365 1.00 87.62 97 THR A O 1
ATOM 762 N N . ASP A 1 98 ? 4.632 -5.984 -15.931 1.00 90.06 98 ASP A N 1
ATOM 763 C CA . ASP A 1 98 ? 5.821 -6.751 -16.323 1.00 90.06 98 ASP A CA 1
ATOM 764 C C . ASP A 1 98 ? 5.744 -7.272 -17.770 1.00 90.06 98 ASP A C 1
ATOM 766 O O . ASP A 1 98 ? 6.762 -7.313 -18.469 1.00 90.06 98 ASP A O 1
ATOM 770 N N . GLY A 1 99 ? 4.542 -7.629 -18.233 1.00 90.12 99 GLY A N 1
ATOM 771 C CA . GLY A 1 99 ? 4.286 -8.035 -19.615 1.00 90.12 99 GLY A CA 1
ATOM 772 C C . GLY A 1 99 ? 4.429 -6.896 -20.631 1.00 90.12 99 GLY A C 1
ATOM 773 O O . GLY A 1 99 ? 4.926 -7.125 -21.731 1.00 90.12 99 GLY A O 1
ATOM 774 N N . GLU A 1 100 ? 4.034 -5.676 -20.262 1.00 88.06 100 GLU A N 1
ATOM 775 C CA . GLU A 1 100 ? 4.069 -4.501 -21.150 1.00 88.06 100 GLU A CA 1
ATOM 776 C C . GLU A 1 100 ? 5.467 -3.879 -21.269 1.00 88.06 100 GLU A C 1
ATOM 778 O O . GLU A 1 100 ? 5.908 -3.471 -22.346 1.00 88.06 100 GLU A O 1
ATOM 783 N N . SER A 1 101 ? 6.192 -3.770 -20.154 1.00 92.94 101 SER A N 1
ATOM 784 C CA . SER A 1 101 ? 7.513 -3.150 -20.138 1.00 92.94 101 SER A CA 1
ATOM 785 C C . SER A 1 101 ? 8.291 -3.571 -18.908 1.00 92.94 101 SER A C 1
ATOM 787 O O . SER A 1 101 ? 7.901 -3.268 -17.786 1.00 92.94 101 SER A O 1
ATOM 789 N N . LYS A 1 102 ? 9.467 -4.174 -19.111 1.00 94.19 102 LYS A N 1
ATOM 790 C CA . LYS A 1 102 ? 10.328 -4.616 -18.005 1.00 94.19 102 LYS A CA 1
ATOM 791 C C . LYS A 1 102 ? 10.722 -3.484 -17.056 1.00 94.19 102 LYS A C 1
ATOM 793 O O . LYS A 1 102 ? 10.757 -3.693 -15.850 1.00 94.19 102 LYS A O 1
ATOM 798 N N . ALA A 1 103 ? 10.974 -2.284 -17.580 1.00 93.88 103 ALA A N 1
ATOM 799 C CA . ALA A 1 103 ? 11.311 -1.126 -16.750 1.00 93.88 103 ALA A CA 1
ATOM 800 C C . ALA A 1 103 ? 10.109 -0.634 -15.924 1.00 93.88 103 ALA A C 1
ATOM 802 O O . ALA A 1 103 ? 10.258 -0.303 -14.751 1.00 93.88 103 ALA A O 1
ATOM 803 N N . VAL A 1 104 ? 8.914 -0.613 -16.524 1.00 93.88 104 VAL A N 1
ATOM 804 C CA . VAL A 1 104 ? 7.678 -0.186 -15.847 1.00 93.88 104 VAL A CA 1
ATOM 805 C C . VAL A 1 104 ? 7.239 -1.229 -14.821 1.00 93.88 104 VAL A C 1
ATOM 807 O O . VAL A 1 104 ? 6.900 -0.864 -13.700 1.00 93.88 104 VAL A O 1
ATOM 810 N N . GLY A 1 105 ? 7.285 -2.513 -15.181 1.00 93.56 105 GLY A N 1
ATOM 811 C CA . GLY A 1 105 ? 6.974 -3.629 -14.294 1.00 93.56 105 GLY A CA 1
ATOM 812 C C . GLY A 1 105 ? 7.901 -3.696 -13.086 1.00 93.56 105 GLY A C 1
ATOM 813 O O . GLY A 1 105 ? 7.414 -3.837 -11.970 1.00 93.56 105 GLY A O 1
ATOM 814 N N . ALA A 1 106 ? 9.212 -3.497 -13.271 1.00 97.06 106 ALA A N 1
ATOM 815 C CA . ALA A 1 106 ? 10.158 -3.420 -12.155 1.00 97.06 106 ALA A CA 1
ATOM 816 C C . ALA A 1 106 ? 9.812 -2.269 -11.194 1.00 97.06 106 ALA A C 1
ATOM 818 O O . ALA A 1 106 ? 9.663 -2.489 -9.996 1.00 97.06 106 ALA A O 1
ATOM 819 N N . ALA A 1 107 ? 9.584 -1.060 -11.722 1.00 94.75 107 ALA A N 1
ATOM 820 C CA . ALA A 1 107 ? 9.222 0.090 -10.896 1.00 94.75 107 ALA A CA 1
ATOM 821 C C . ALA A 1 107 ? 7.860 -0.082 -10.190 1.00 94.75 107 ALA A C 1
ATOM 823 O O . ALA A 1 107 ? 7.678 0.392 -9.069 1.00 94.75 107 ALA A O 1
ATOM 824 N N . TYR A 1 108 ? 6.902 -0.770 -10.823 1.00 95.19 108 TYR A N 1
ATOM 825 C CA . TYR A 1 108 ? 5.619 -1.099 -10.201 1.00 95.19 108 TYR A CA 1
ATOM 826 C C . TYR A 1 108 ? 5.774 -2.135 -9.085 1.00 95.19 108 TYR A C 1
ATOM 828 O O . TYR A 1 108 ? 5.206 -1.957 -8.011 1.00 95.19 108 TYR A O 1
ATOM 836 N N . ALA A 1 109 ? 6.560 -3.190 -9.309 1.00 95.31 109 ALA A N 1
ATOM 837 C CA . ALA A 1 109 ? 6.837 -4.207 -8.299 1.00 95.31 109 ALA A CA 1
ATOM 838 C C . ALA A 1 109 ? 7.507 -3.595 -7.058 1.00 95.31 109 ALA A C 1
ATOM 840 O O . ALA A 1 109 ? 7.074 -3.867 -5.937 1.00 95.31 109 ALA A O 1
ATOM 841 N N . ASP A 1 110 ? 8.484 -2.702 -7.251 1.00 96.25 110 ASP A N 1
ATOM 842 C CA . ASP A 1 110 ? 9.133 -1.968 -6.158 1.00 96.25 110 ASP A CA 1
ATOM 843 C C . ASP A 1 110 ? 8.128 -1.103 -5.382 1.00 96.25 110 ASP A C 1
ATOM 845 O O . ASP A 1 110 ? 8.093 -1.131 -4.149 1.00 96.25 110 ASP A O 1
ATOM 849 N N . LEU A 1 111 ? 7.250 -0.384 -6.092 1.00 93.94 111 LEU A N 1
ATOM 850 C CA . LEU A 1 111 ? 6.175 0.393 -5.475 1.00 93.94 111 LEU A CA 1
ATOM 851 C C . LEU A 1 111 ? 5.220 -0.486 -4.662 1.00 93.94 111 LEU A C 1
ATOM 853 O O . LEU A 1 111 ? 4.869 -0.128 -3.539 1.00 93.94 111 LEU A O 1
ATOM 857 N N . VAL A 1 112 ? 4.780 -1.625 -5.198 1.00 93.19 112 VAL A N 1
ATOM 858 C CA . VAL A 1 112 ? 3.863 -2.521 -4.484 1.00 93.19 112 VAL A CA 1
ATOM 859 C C . VAL A 1 112 ? 4.545 -3.143 -3.263 1.00 93.19 112 VAL A C 1
ATOM 861 O O . VAL A 1 112 ? 3.906 -3.263 -2.213 1.00 93.19 112 VAL A O 1
ATOM 864 N N . ALA A 1 113 ? 5.821 -3.515 -3.364 1.00 93.94 113 ALA A N 1
ATOM 865 C CA . ALA A 1 113 ? 6.594 -4.046 -2.248 1.00 93.94 113 ALA A CA 1
ATOM 866 C C . ALA A 1 113 ? 6.695 -3.032 -1.098 1.00 93.94 113 ALA A C 1
ATOM 868 O O . ALA A 1 113 ? 6.322 -3.355 0.035 1.00 93.94 113 ALA A O 1
ATOM 869 N N . ASP A 1 114 ? 7.105 -1.794 -1.391 1.00 91.75 114 ASP A N 1
ATOM 870 C CA . ASP A 1 114 ? 7.212 -0.740 -0.377 1.00 91.75 114 ASP A CA 1
ATOM 871 C C . ASP A 1 114 ? 5.839 -0.373 0.204 1.00 91.75 114 ASP A C 1
ATOM 873 O O . ASP A 1 114 ? 5.661 -0.273 1.419 1.00 91.75 114 ASP A O 1
ATOM 877 N N . LEU A 1 115 ? 4.812 -0.300 -0.645 1.00 89.62 115 LEU A N 1
ATOM 878 C CA . LEU A 1 115 ? 3.440 -0.059 -0.216 1.00 89.62 115 LEU A CA 1
ATOM 879 C C . LEU A 1 115 ? 2.945 -1.140 0.756 1.00 89.62 115 LEU A C 1
ATOM 881 O O . LEU A 1 115 ? 2.353 -0.806 1.783 1.00 89.62 115 LEU A O 1
ATOM 885 N N . ARG A 1 116 ? 3.193 -2.427 0.471 1.00 90.44 116 ARG A N 1
ATOM 886 C CA . ARG A 1 116 ? 2.846 -3.541 1.374 1.00 90.44 116 ARG A CA 1
ATOM 887 C C . ARG A 1 116 ? 3.582 -3.417 2.709 1.00 90.44 116 ARG A C 1
ATOM 889 O O . ARG A 1 116 ? 2.970 -3.647 3.751 1.00 90.44 116 ARG A O 1
ATOM 896 N N . GLN A 1 117 ? 4.852 -3.024 2.692 1.00 91.31 117 GLN A N 1
ATOM 897 C CA . GLN A 1 117 ? 5.648 -2.842 3.903 1.00 91.31 117 GLN A CA 1
ATOM 898 C C . GLN A 1 117 ? 5.140 -1.669 4.755 1.00 91.31 117 GLN A C 1
ATOM 900 O O . GLN A 1 117 ? 4.827 -1.847 5.935 1.00 91.31 117 GLN A O 1
ATOM 905 N N . VAL A 1 118 ? 5.023 -0.478 4.167 1.00 89.25 118 VAL A N 1
ATOM 906 C CA . VAL A 1 118 ? 4.669 0.762 4.873 1.00 89.25 118 VAL A CA 1
ATOM 907 C C . VAL A 1 118 ? 3.203 0.748 5.306 1.00 89.25 118 VAL A C 1
ATOM 909 O O . VAL A 1 118 ? 2.903 0.908 6.492 1.00 89.25 118 VAL A O 1
ATOM 912 N N . ALA A 1 119 ? 2.274 0.496 4.378 1.00 87.94 119 ALA A N 1
ATOM 913 C CA . ALA A 1 119 ? 0.849 0.471 4.701 1.00 87.94 119 ALA A CA 1
ATOM 914 C C . ALA A 1 119 ? 0.485 -0.744 5.564 1.00 87.94 119 ALA A C 1
ATOM 916 O O . ALA A 1 119 ? -0.367 -0.627 6.444 1.00 87.94 119 ALA A O 1
ATOM 917 N N . GLY A 1 120 ? 1.148 -1.891 5.374 1.00 90.44 120 GLY A N 1
ATOM 918 C CA . GLY A 1 120 ? 0.959 -3.075 6.214 1.00 90.44 120 GLY A CA 1
ATOM 919 C C . GLY A 1 120 ? 1.353 -2.823 7.669 1.00 90.44 120 GLY A C 1
ATOM 920 O O . GLY A 1 120 ? 0.584 -3.150 8.577 1.00 90.44 120 GLY A O 1
ATOM 921 N N . LYS A 1 121 ? 2.497 -2.164 7.898 1.00 92.44 121 LYS A N 1
ATOM 922 C CA . LYS A 1 121 ? 2.912 -1.721 9.236 1.00 92.44 121 LYS A CA 1
ATOM 923 C C . LYS A 1 121 ? 1.885 -0.765 9.852 1.00 92.44 121 LYS A C 1
ATOM 925 O O . LYS A 1 121 ? 1.408 -1.022 10.955 1.00 92.44 121 LYS A O 1
ATOM 930 N N . ALA A 1 122 ? 1.469 0.266 9.117 1.00 91.00 122 ALA A N 1
ATOM 931 C CA . ALA A 1 122 ? 0.469 1.223 9.595 1.00 91.00 122 ALA A CA 1
ATOM 932 C C . ALA A 1 122 ? -0.896 0.562 9.886 1.00 91.00 122 ALA A C 1
ATOM 934 O O . ALA A 1 122 ? -1.575 0.922 10.846 1.00 91.00 122 ALA A O 1
ATOM 935 N N . CYS A 1 123 ? -1.303 -0.444 9.101 1.00 91.56 123 CYS A N 1
ATOM 936 C CA . CYS A 1 123 ? -2.507 -1.235 9.370 1.00 91.56 123 CYS A CA 1
ATOM 937 C C . CYS A 1 123 ? -2.391 -2.024 10.679 1.00 91.56 123 CYS A C 1
ATOM 939 O O . CYS A 1 123 ? -3.354 -2.084 11.443 1.00 91.56 123 CYS A O 1
ATOM 941 N N . ASN A 1 124 ? -1.231 -2.634 10.945 1.00 93.25 124 ASN A N 1
ATOM 942 C CA . ASN A 1 124 ? -0.990 -3.356 12.193 1.00 93.25 124 ASN A CA 1
ATOM 943 C C . ASN A 1 124 ? -1.088 -2.417 13.406 1.00 93.25 124 ASN A C 1
ATOM 945 O O . ASN A 1 124 ? -1.824 -2.700 14.350 1.0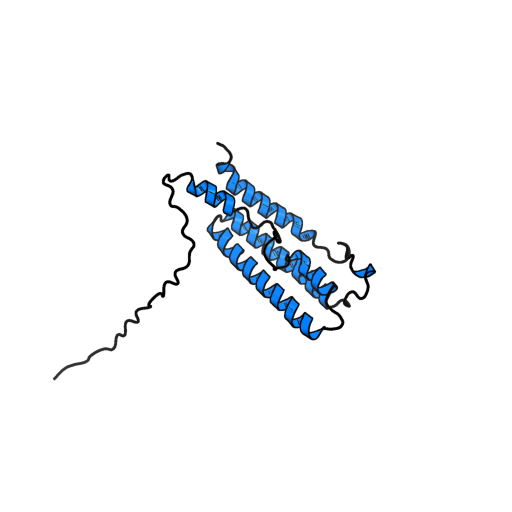0 93.25 124 ASN A O 1
ATOM 949 N N . GLU A 1 125 ? -0.426 -1.263 13.340 1.00 93.56 125 GLU A N 1
ATOM 950 C CA . GLU A 1 125 ? -0.488 -0.229 14.378 1.00 93.56 125 GLU A CA 1
ATOM 951 C C . GLU A 1 125 ? -1.927 0.273 14.590 1.00 93.56 125 GLU A C 1
ATOM 953 O O . GLU A 1 125 ? -2.397 0.379 15.725 1.00 93.56 125 GLU A O 1
ATOM 958 N N . ALA A 1 126 ? -2.679 0.490 13.507 1.00 92.62 126 ALA A N 1
ATOM 959 C CA . ALA A 1 126 ? -4.073 0.921 13.567 1.00 92.62 126 ALA A CA 1
ATOM 960 C C . ALA A 1 126 ? -5.006 -0.100 14.246 1.00 92.62 126 ALA A C 1
ATOM 962 O O . ALA A 1 126 ? -5.945 0.305 14.944 1.00 92.62 126 ALA A O 1
ATOM 963 N N . TRP A 1 127 ? -4.767 -1.404 14.058 1.00 94.19 127 TRP A N 1
ATOM 964 C CA . TRP A 1 127 ? -5.524 -2.468 14.730 1.00 94.19 127 TRP A CA 1
ATOM 965 C C . TRP A 1 127 ? -5.240 -2.528 16.231 1.00 94.19 127 TRP A C 1
ATOM 967 O O . TRP A 1 127 ? -6.163 -2.774 17.008 1.00 94.19 127 TRP A O 1
ATOM 977 N N . ASN A 1 128 ? -3.993 -2.270 16.629 1.00 93.88 128 ASN A N 1
ATOM 978 C CA . ASN A 1 128 ? -3.574 -2.256 18.031 1.00 93.88 128 ASN A CA 1
ATOM 979 C C . ASN A 1 128 ? -4.041 -0.996 18.780 1.00 93.88 128 ASN A C 1
ATOM 981 O O . ASN A 1 128 ? -4.142 -1.006 20.005 1.00 93.88 128 ASN A O 1
ATOM 985 N N . ALA A 1 129 ? -4.365 0.080 18.062 1.00 92.25 129 ALA A N 1
ATOM 986 C CA . ALA A 1 129 ? -4.903 1.302 18.646 1.00 92.25 129 ALA A CA 1
ATOM 987 C C . ALA A 1 129 ? -6.445 1.249 18.821 1.00 92.25 129 ALA A C 1
ATOM 989 O O . ALA A 1 129 ? -7.142 0.639 17.998 1.00 92.25 129 ALA A O 1
ATOM 990 N N . PRO A 1 130 ? -7.023 1.928 19.836 1.00 91.31 130 PR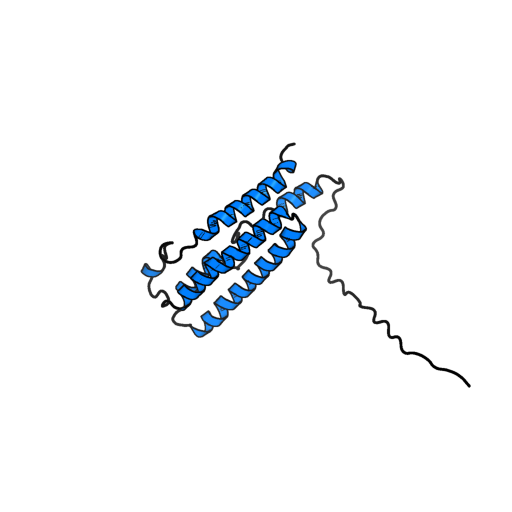O A N 1
ATOM 991 C CA . PRO A 1 130 ? -8.478 2.005 20.034 1.00 91.31 130 PRO A CA 1
ATOM 992 C C . PRO A 1 130 ? -9.191 2.627 18.833 1.00 91.31 130 PRO A C 1
ATOM 994 O O . PRO A 1 130 ? -8.679 3.591 18.277 1.00 91.31 130 PRO A O 1
ATOM 997 N N . ALA A 1 131 ? -10.364 2.134 18.432 1.00 92.31 131 ALA A N 1
ATOM 998 C CA . ALA A 1 131 ? -11.133 2.783 17.365 1.00 92.31 131 ALA A CA 1
ATOM 999 C C . ALA A 1 131 ? -11.438 4.253 17.718 1.00 92.31 131 ALA A C 1
ATOM 1001 O O . ALA A 1 131 ? -11.584 4.595 18.891 1.00 92.31 131 ALA A O 1
ATOM 1002 N N . VAL A 1 132 ? -11.511 5.118 16.706 1.00 90.50 132 VAL A N 1
ATOM 1003 C CA . VAL A 1 132 ? -11.951 6.509 16.883 1.00 90.50 132 VAL A CA 1
ATOM 1004 C C . VAL A 1 132 ? -13.395 6.513 17.393 1.00 90.50 132 VAL A C 1
ATOM 1006 O O . VAL A 1 132 ? -14.235 5.798 16.850 1.00 90.50 132 VAL A O 1
ATOM 1009 N N . ALA A 1 133 ? -13.660 7.289 18.446 1.00 82.88 133 ALA A N 1
ATOM 1010 C CA . ALA A 1 133 ? -14.939 7.289 19.161 1.00 82.88 133 ALA A CA 1
ATOM 1011 C C . ALA A 1 133 ? -15.767 8.569 18.959 1.00 82.88 133 ALA A C 1
ATOM 1013 O O . ALA A 1 133 ? -16.956 8.568 19.265 1.00 82.88 133 ALA A O 1
ATOM 1014 N N . ASP A 1 134 ? -15.155 9.645 18.460 1.00 83.81 134 ASP A N 1
ATOM 1015 C CA . ASP A 1 134 ? -15.779 10.955 18.306 1.00 83.81 134 ASP A CA 1
ATOM 1016 C C . ASP A 1 134 ? -15.385 11.637 16.988 1.00 83.81 134 ASP A C 1
ATOM 1018 O O . ASP A 1 134 ? -14.427 11.252 16.309 1.00 83.81 134 ASP A O 1
ATOM 1022 N N . ASP A 1 135 ? -16.140 12.676 16.629 1.00 83.56 135 ASP A N 1
ATOM 1023 C CA . ASP A 1 135 ? -15.920 13.446 15.403 1.00 83.56 135 ASP A CA 1
ATOM 1024 C C . ASP A 1 135 ? -14.550 14.142 15.398 1.00 83.56 135 ASP A C 1
ATOM 1026 O O . ASP A 1 135 ? -13.920 14.274 14.347 1.00 83.56 135 ASP A O 1
ATOM 1030 N N . ALA A 1 136 ? -14.047 14.543 16.571 1.00 81.31 136 ALA A N 1
ATOM 1031 C CA . ALA A 1 136 ? -12.738 15.178 16.706 1.00 81.31 136 ALA A CA 1
ATOM 1032 C C . ALA A 1 136 ? -11.601 14.234 16.279 1.00 81.31 136 ALA A C 1
ATOM 1034 O O . ALA A 1 136 ? -10.670 14.650 15.585 1.00 81.31 136 ALA A O 1
ATOM 1035 N N . GLY A 1 137 ? -11.698 12.948 16.623 1.00 80.25 137 GLY A N 1
ATOM 1036 C CA . GLY A 1 137 ? -10.736 11.923 16.234 1.00 80.25 137 GLY A CA 1
ATOM 1037 C C . GLY A 1 137 ? -10.841 11.465 14.775 1.00 80.25 137 GLY A C 1
ATOM 1038 O O . GLY A 1 137 ? -9.967 10.727 14.312 1.00 80.25 137 GLY A O 1
ATOM 1039 N N . MET A 1 138 ? -11.870 11.883 14.023 1.00 80.31 138 MET A N 1
ATOM 1040 C CA . MET A 1 138 ? -12.037 11.501 12.611 1.00 80.31 138 MET A CA 1
ATOM 1041 C C . MET A 1 138 ? -11.002 12.163 11.694 1.00 80.31 138 MET A C 1
ATOM 1043 O O . MET A 1 138 ? -10.661 11.604 10.638 1.00 80.31 138 MET A O 1
ATOM 1047 N N . ASN A 1 139 ? -10.467 13.318 12.105 1.00 81.19 139 ASN A N 1
ATOM 1048 C CA . ASN A 1 139 ? -9.401 14.022 11.403 1.00 81.19 139 ASN A CA 1
ATOM 1049 C C . ASN A 1 139 ? -8.024 13.444 11.775 1.00 81.19 139 ASN A C 1
ATOM 1051 O O . ASN A 1 139 ? -7.305 13.955 12.631 1.00 81.19 139 ASN A O 1
ATOM 1055 N N . LEU A 1 140 ? -7.675 12.332 11.131 1.00 80.50 140 LEU A N 1
ATOM 1056 C CA . LEU A 1 140 ? -6.390 11.660 11.302 1.00 80.50 140 LEU A CA 1
ATOM 1057 C C . LEU A 1 140 ? -5.345 12.316 10.393 1.00 80.50 140 LEU A C 1
ATOM 1059 O O . LEU A 1 140 ? -5.406 12.184 9.172 1.00 80.50 140 LEU A O 1
ATOM 1063 N N . SER A 1 141 ? -4.379 13.005 10.992 1.00 78.25 141 SER A N 1
ATOM 1064 C CA . SER A 1 141 ? -3.265 13.631 10.279 1.00 78.25 141 SER A CA 1
ATOM 1065 C C . SER A 1 141 ? -2.177 12.621 9.893 1.00 78.25 141 SER A C 1
ATOM 1067 O O . SER A 1 141 ? -2.095 11.503 10.413 1.00 78.25 141 SER A O 1
ATOM 1069 N N . SER A 1 142 ? -1.260 13.054 9.025 1.00 75.69 142 SER A N 1
ATOM 1070 C CA . SER A 1 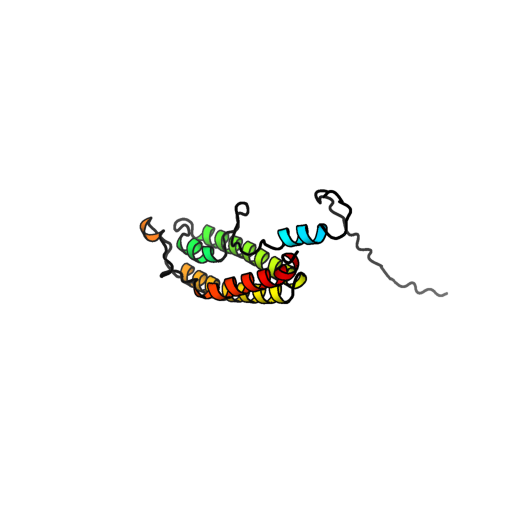142 ? -0.056 12.295 8.667 1.00 75.69 142 SER A CA 1
ATOM 1071 C C . SER A 1 142 ? 0.913 12.075 9.835 1.00 75.69 142 SER A C 1
ATOM 1073 O O . SER A 1 142 ? 1.810 11.250 9.729 1.00 75.69 142 SER A O 1
ATOM 1075 N N . SER A 1 143 ? 0.746 12.789 10.956 1.00 74.50 143 SER A N 1
ATOM 1076 C CA . SER A 1 143 ? 1.511 12.526 12.182 1.00 74.50 143 SER A CA 1
ATOM 1077 C C . SER A 1 143 ? 1.020 11.286 12.937 1.00 74.50 143 SER A C 1
ATOM 1079 O O . SER A 1 143 ? 1.708 10.820 13.836 1.00 74.50 143 SER A O 1
ATOM 1081 N N . VAL A 1 144 ? -0.168 10.767 12.598 1.00 80.38 144 VAL A N 1
ATOM 1082 C CA . VAL A 1 144 ? -0.730 9.531 13.170 1.00 80.38 144 VAL A CA 1
ATOM 1083 C C . VAL A 1 144 ? -0.501 8.342 12.239 1.00 80.38 144 VAL A C 1
ATOM 1085 O O . VAL A 1 144 ? -0.224 7.242 12.701 1.00 80.38 144 VAL A O 1
ATOM 1088 N N . ILE A 1 145 ? -0.625 8.557 10.929 1.00 85.56 145 ILE A N 1
ATOM 1089 C CA . ILE A 1 145 ? -0.368 7.554 9.894 1.00 85.56 145 ILE A CA 1
ATOM 1090 C C . ILE A 1 145 ? 0.583 8.187 8.878 1.00 85.56 145 ILE A C 1
ATOM 1092 O O . ILE A 1 145 ? 0.162 9.003 8.055 1.00 85.56 145 ILE A O 1
ATOM 1096 N N . ASP A 1 146 ? 1.865 7.827 8.947 1.00 86.44 146 ASP A N 1
ATOM 1097 C CA . ASP A 1 146 ? 2.869 8.319 8.005 1.00 86.44 146 ASP A CA 1
ATOM 1098 C C . ASP A 1 146 ? 3.030 7.358 6.822 1.00 86.44 146 ASP A C 1
ATOM 1100 O O . ASP A 1 146 ? 3.539 6.245 6.947 1.00 86.44 146 ASP A O 1
ATOM 1104 N N . LEU A 1 147 ? 2.590 7.820 5.653 1.00 85.94 147 LEU A N 1
ATOM 1105 C CA . LEU A 1 147 ? 2.718 7.129 4.367 1.00 85.94 147 LEU A CA 1
ATOM 1106 C C . LEU A 1 147 ? 3.654 7.878 3.410 1.00 85.94 147 LEU A C 1
ATOM 1108 O O . LEU A 1 147 ? 3.735 7.546 2.226 1.00 85.94 147 LEU A O 1
ATOM 1112 N N . SER A 1 148 ? 4.349 8.909 3.901 1.00 86.81 148 SER A N 1
ATOM 1113 C CA . SER A 1 148 ? 5.333 9.652 3.120 1.00 86.81 148 SER A CA 1
ATOM 1114 C C . SER A 1 148 ? 6.485 8.796 2.571 1.00 86.81 148 SER A C 1
ATOM 1116 O O . SER A 1 148 ? 6.921 9.123 1.461 1.00 86.81 148 SER A O 1
ATOM 1118 N N . PRO A 1 149 ? 6.914 7.682 3.214 1.00 91.06 149 PRO A N 1
ATOM 1119 C CA . PRO A 1 149 ? 7.967 6.826 2.664 1.00 91.06 149 PRO A CA 1
ATOM 1120 C C . PRO A 1 149 ? 7.646 6.204 1.298 1.00 91.06 149 PRO A C 1
ATOM 1122 O O . PRO A 1 149 ? 8.571 5.893 0.561 1.00 91.06 149 PRO A O 1
ATOM 1125 N N . ILE A 1 150 ? 6.366 6.115 0.913 1.00 88.56 150 ILE A N 1
ATOM 1126 C CA . ILE A 1 150 ? 5.932 5.548 -0.378 1.00 88.56 150 ILE A CA 1
ATOM 1127 C C . ILE A 1 150 ? 6.174 6.521 -1.551 1.00 88.56 150 ILE A C 1
ATOM 1129 O O . ILE A 1 150 ? 6.295 6.110 -2.707 1.00 88.56 150 ILE A O 1
ATOM 1133 N N . LYS A 1 151 ? 6.252 7.834 -1.286 1.00 88.31 151 LYS A N 1
ATOM 1134 C CA . LYS A 1 151 ? 6.302 8.877 -2.333 1.00 88.31 151 LYS A CA 1
ATOM 1135 C C . LYS A 1 151 ? 7.452 8.718 -3.343 1.00 88.31 151 LYS A C 1
ATOM 1137 O O . LYS A 1 151 ? 7.210 8.951 -4.529 1.00 88.31 151 LYS A O 1
ATOM 1142 N N . PRO A 1 152 ? 8.686 8.354 -2.944 1.00 91.31 152 PRO A N 1
ATOM 1143 C CA . PRO A 1 152 ? 9.771 8.133 -3.895 1.00 91.31 152 PRO A CA 1
ATOM 1144 C C . PRO A 1 152 ? 9.465 7.009 -4.891 1.00 91.31 152 PRO A C 1
ATOM 1146 O O . PRO A 1 152 ? 9.773 7.155 -6.071 1.00 91.31 152 PRO A O 1
ATOM 1149 N N . PHE A 1 153 ? 8.801 5.937 -4.451 1.00 90.69 153 PHE A N 1
ATOM 1150 C CA . PHE A 1 153 ? 8.435 4.807 -5.307 1.00 90.69 153 PHE A CA 1
ATOM 1151 C C . PHE A 1 153 ? 7.298 5.154 -6.269 1.00 90.69 153 PHE A C 1
ATOM 1153 O O . PHE A 1 153 ? 7.342 4.781 -7.438 1.00 90.69 153 PHE A O 1
ATOM 1160 N N . GLU A 1 154 ? 6.317 5.947 -5.824 1.00 87.56 154 GLU A N 1
ATOM 1161 C CA . GLU A 1 154 ? 5.284 6.481 -6.723 1.00 87.56 154 GLU A CA 1
ATOM 1162 C C . GLU A 1 154 ? 5.904 7.330 -7.824 1.00 87.56 154 GLU A C 1
ATOM 1164 O O . GLU A 1 154 ? 5.565 7.186 -8.999 1.00 87.56 154 GLU A O 1
ATOM 1169 N N . LYS A 1 155 ? 6.847 8.197 -7.446 1.00 89.19 155 LYS A N 1
ATOM 1170 C CA . LYS A 1 155 ? 7.578 9.017 -8.404 1.00 89.19 155 LYS A CA 1
ATOM 1171 C C . LYS A 1 155 ? 8.382 8.154 -9.380 1.00 89.19 155 LYS A C 1
ATOM 1173 O O . LYS A 1 155 ? 8.302 8.405 -10.578 1.00 89.19 155 LYS A O 1
ATOM 1178 N N . ALA A 1 156 ? 9.111 7.152 -8.891 1.00 91.88 156 ALA A N 1
ATOM 1179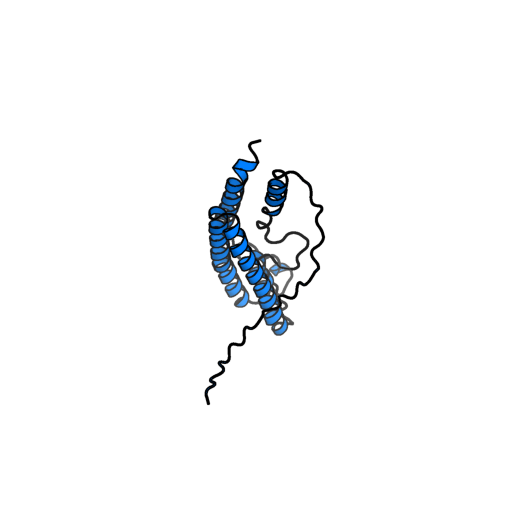 C CA . ALA A 1 156 ? 9.901 6.254 -9.731 1.00 91.88 156 ALA A CA 1
ATOM 1180 C C . ALA A 1 156 ? 9.026 5.504 -10.747 1.00 91.88 156 ALA A C 1
ATOM 1182 O O . ALA A 1 156 ? 9.362 5.446 -11.929 1.00 91.88 156 ALA A O 1
ATOM 1183 N N . TYR A 1 157 ? 7.868 5.004 -10.313 1.00 91.31 157 TYR A N 1
ATOM 1184 C CA . TYR A 1 157 ? 6.914 4.352 -11.201 1.00 91.31 157 TYR A CA 1
ATOM 1185 C C . TYR A 1 157 ? 6.350 5.312 -12.261 1.00 91.31 157 TYR A C 1
ATOM 1187 O O . TYR A 1 157 ? 6.354 4.990 -13.450 1.00 91.31 157 TYR A O 1
ATOM 1195 N N . VAL A 1 158 ? 5.937 6.523 -11.868 1.00 89.81 158 VAL A N 1
ATOM 1196 C CA . VAL A 1 158 ? 5.457 7.554 -12.810 1.00 89.81 158 VAL A CA 1
ATOM 1197 C C . VAL A 1 158 ? 6.532 7.945 -13.823 1.00 89.81 158 VAL A C 1
ATOM 1199 O O . VAL A 1 158 ? 6.227 8.105 -15.006 1.00 89.81 158 VAL A O 1
ATOM 1202 N N . ASP A 1 159 ? 7.777 8.104 -13.379 1.00 90.81 159 ASP A N 1
ATOM 1203 C CA . ASP A 1 159 ? 8.897 8.432 -14.260 1.00 90.81 159 ASP A CA 1
ATOM 1204 C C . ASP A 1 159 ? 9.160 7.287 -15.253 1.00 90.81 159 ASP A C 1
ATOM 1206 O O . ASP A 1 159 ? 9.274 7.546 -16.451 1.00 90.81 159 ASP A O 1
ATOM 1210 N N . ALA A 1 160 ? 9.141 6.027 -14.801 1.00 91.50 160 ALA A N 1
ATOM 1211 C CA . ALA A 1 160 ? 9.298 4.857 -15.668 1.00 91.50 160 ALA A CA 1
ATOM 1212 C C . ALA A 1 160 ? 8.190 4.765 -16.731 1.00 91.50 160 ALA A C 1
ATOM 1214 O O . ALA A 1 160 ? 8.469 4.514 -17.906 1.00 91.50 160 ALA A O 1
ATOM 1215 N N . VAL A 1 161 ? 6.936 5.023 -16.345 1.00 89.56 161 VAL A N 1
ATOM 1216 C CA . VAL A 1 161 ? 5.800 5.099 -17.278 1.00 89.56 161 VAL A CA 1
ATOM 1217 C C . VAL A 1 161 ? 6.009 6.228 -18.288 1.00 89.56 161 VAL A C 1
ATOM 1219 O O . VAL A 1 161 ? 5.859 6.026 -19.495 1.00 89.56 161 VAL A O 1
ATOM 1222 N N . ARG A 1 162 ? 6.393 7.422 -17.824 1.00 88.62 162 ARG A N 1
ATOM 1223 C CA . ARG A 1 162 ? 6.638 8.578 -18.696 1.00 88.62 162 ARG A CA 1
ATOM 1224 C C . ARG A 1 162 ? 7.748 8.300 -19.704 1.00 88.62 162 ARG A C 1
ATOM 1226 O O . ARG A 1 162 ? 7.589 8.624 -20.880 1.00 88.62 162 ARG A O 1
ATOM 1233 N N . ASP A 1 163 ? 8.852 7.711 -19.263 1.00 91.00 163 ASP A N 1
ATOM 1234 C CA . ASP A 1 163 ? 9.981 7.387 -20.129 1.00 91.00 163 ASP A CA 1
ATOM 1235 C C . ASP A 1 163 ? 9.631 6.291 -21.136 1.00 91.00 163 ASP A C 1
ATOM 1237 O O . ASP A 1 163 ? 10.006 6.409 -22.305 1.00 91.00 163 ASP A O 1
ATOM 1241 N N . HIS A 1 164 ? 8.834 5.294 -20.736 1.00 88.69 164 HIS A N 1
ATOM 1242 C CA . HIS A 1 164 ? 8.309 4.278 -21.647 1.00 88.69 164 HIS A CA 1
ATOM 1243 C C . HIS A 1 164 ? 7.472 4.899 -22.777 1.00 88.69 164 HIS A C 1
ATOM 1245 O O . HIS A 1 164 ? 7.614 4.505 -23.936 1.00 88.69 164 HIS A O 1
ATOM 1251 N N . PHE A 1 165 ? 6.661 5.920 -22.474 1.00 87.12 165 PHE A N 1
ATOM 1252 C CA . PHE A 1 165 ? 5.819 6.577 -23.477 1.00 87.12 165 PHE A CA 1
ATOM 1253 C C . PHE A 1 165 ? 6.489 7.718 -24.254 1.00 87.12 165 PHE A C 1
ATOM 1255 O O . PHE A 1 165 ? 6.003 8.123 -25.311 1.00 87.12 165 PHE A O 1
ATOM 1262 N N . LYS A 1 166 ? 7.632 8.226 -23.790 1.00 88.19 166 LYS A N 1
ATOM 1263 C CA . LYS A 1 166 ? 8.363 9.343 -24.407 1.00 88.19 166 LYS A CA 1
ATOM 1264 C C . LYS A 1 166 ? 8.610 9.196 -25.920 1.00 88.19 166 LYS A C 1
ATOM 1266 O O . LYS A 1 166 ? 8.469 10.205 -26.617 1.00 88.19 166 LYS A O 1
ATOM 1271 N N . PRO A 1 167 ? 8.940 8.009 -26.475 1.00 86.88 167 PRO A N 1
ATOM 1272 C CA . PRO A 1 167 ? 9.110 7.840 -27.920 1.00 86.88 167 PRO A CA 1
ATOM 1273 C C . PRO A 1 167 ? 7.827 8.075 -28.728 1.00 86.88 167 PRO A C 1
ATOM 1275 O O . PRO A 1 167 ? 7.906 8.486 -29.884 1.00 86.88 167 PRO A O 1
ATOM 1278 N N . PHE A 1 168 ? 6.650 7.856 -28.133 1.00 78.44 168 PHE A N 1
ATOM 1279 C CA . PHE A 1 168 ? 5.360 7.974 -28.817 1.00 78.44 168 PHE A CA 1
ATOM 1280 C C . PHE A 1 168 ? 4.873 9.423 -28.947 1.00 78.44 168 PHE A C 1
ATOM 1282 O O . PHE A 1 168 ? 4.066 9.712 -29.826 1.00 78.44 168 PHE A O 1
ATOM 1289 N N . TYR A 1 169 ? 5.392 10.340 -28.124 1.00 69.06 169 TYR A N 1
ATOM 1290 C CA . TYR A 1 169 ? 5.009 11.757 -28.128 1.00 69.06 169 TYR A CA 1
ATOM 1291 C C . TYR A 1 169 ? 5.892 12.655 -29.009 1.00 69.06 169 TYR A C 1
ATOM 1293 O O . TYR A 1 169 ? 5.611 13.839 -29.144 1.00 69.06 169 TYR A O 1
ATOM 1301 N N . ARG A 1 170 ? 6.969 12.130 -29.609 1.00 64.75 170 ARG A N 1
ATOM 1302 C CA . ARG A 1 170 ? 7.914 12.905 -30.442 1.00 64.75 170 ARG A CA 1
ATOM 1303 C C . ARG A 1 170 ? 7.516 12.983 -31.929 1.00 64.75 170 ARG A C 1
ATOM 1305 O O . ARG A 1 170 ? 8.396 12.944 -32.784 1.00 64.75 170 ARG A O 1
ATOM 1312 N N . ARG A 1 171 ? 6.221 13.052 -32.246 1.00 51.38 171 ARG A N 1
ATOM 1313 C CA . ARG A 1 171 ? 5.728 13.205 -33.627 1.00 51.38 171 ARG A CA 1
ATOM 1314 C C . ARG A 1 171 ? 5.179 14.593 -33.888 1.00 51.38 171 ARG A C 1
ATOM 1316 O O . ARG A 1 171 ? 4.422 15.076 -33.023 1.00 51.38 171 ARG A O 1
#

Foldseek 3Di:
DDDDDDDDDDDDDDDPDPDDDDDDDDDDDPPVVVVVVLVVLPPDLDPDDDPDPQHRLLCLLLCLLQDDPVCVVVSVVVSVVSVVVVVVVLVVVLVVLCVVDVQLSVLSVVLVVVSCVQSVVSNVVSNVDDHDDDPVSNPDDCVSRPPVVSVVSSVSNVVSSCVVCVVVPPD